Protein AF-A0A948I487-F1 (afdb_monomer)

Foldseek 3Di:
DVCVVPPQVVPPDQAAEDCDPVQAPAADPRRGGHYHHPLCCVVVVAAEDEDPDVVCVVVVVVVCVVSVNHHHYDYDPPD

Nearest PDB structures (foldseek):
  5t6b-assembly4_D  TM=7.538E-01  e=6.733E-02  Actinomadura kijaniata
  5t6b-assembly3_C  TM=7.531E-01  e=6.733E-02  Actinomadura kijaniata
  5t67-assembly1_B  TM=7.264E-01  e=1.240E-01  Actinomadura kijaniata
  5t6b-assembly2_B  TM=7.050E-01  e=1.420E-01  Actinomadura kijaniata
  7d73-assembly1_F  TM=5.554E-01  e=2.622E+00  Homo sapiens

pLDDT: mean 93.43, std 7.95, range [50.09, 98.19]

Solvent-accessible surface area (backbone atoms only — not comparable to full-atom values): 4977 Å² total; per-residue (Å²): 107,70,54,64,77,77,28,60,85,54,82,79,60,86,60,44,74,43,88,54,71,90,53,36,86,37,56,45,86,93,41,62,39,42,24,33,50,69,86,50,35,69,86,68,67,49,53,66,44,77,55,87,52,76,92,46,47,68,61,51,50,52,50,31,58,76,69,70,51,79,54,48,77,45,66,67,92,85,114

Structure (mmCIF, N/CA/C/O backbone):
data_AF-A0A948I487-F1
#
_entry.id   AF-A0A948I487-F1
#
loop_
_atom_site.group_PDB
_atom_site.id
_atom_site.type_symbol
_atom_site.label_atom_id
_atom_site.label_alt_id
_atom_site.label_comp_id
_atom_site.label_asym_id
_atom_site.label_entity_id
_atom_site.label_seq_id
_atom_site.pdbx_PDB_ins_code
_atom_site.Cartn_x
_atom_site.Cartn_y
_atom_site.Cartn_z
_atom_site.occupancy
_atom_site.B_iso_or_equiv
_atom_site.auth_seq_id
_atom_site.auth_comp_id
_atom_site.auth_asym_id
_atom_site.auth_atom_id
_atom_site.pdbx_PDB_model_num
ATOM 1 N N . THR A 1 1 ? 13.164 2.339 -4.051 1.00 74.31 1 THR A N 1
ATOM 2 C CA . THR A 1 1 ? 12.028 2.149 -3.118 1.00 74.31 1 THR A CA 1
ATOM 3 C C . THR A 1 1 ? 12.322 0.974 -2.206 1.00 74.31 1 THR A C 1
ATOM 5 O O . THR A 1 1 ? 13.098 0.132 -2.637 1.00 74.31 1 THR A O 1
ATOM 8 N N . LEU A 1 2 ? 11.735 0.892 -1.000 1.00 87.25 2 LEU A N 1
ATOM 9 C CA . LEU A 1 2 ? 11.931 -0.215 -0.039 1.00 87.25 2 LEU A CA 1
ATOM 10 C C . LEU A 1 2 ? 11.877 -1.601 -0.705 1.00 87.25 2 LEU A C 1
ATOM 12 O O . LEU A 1 2 ? 12.783 -2.400 -0.515 1.00 87.25 2 LEU A O 1
ATOM 16 N N . ALA A 1 3 ? 10.882 -1.835 -1.565 1.00 90.81 3 ALA A N 1
ATOM 17 C CA . ALA A 1 3 ? 10.727 -3.089 -2.303 1.00 90.81 3 ALA A CA 1
ATOM 18 C C . ALA A 1 3 ? 11.982 -3.506 -3.101 1.00 90.81 3 ALA A C 1
ATOM 20 O O . ALA A 1 3 ? 12.324 -4.678 -3.132 1.00 90.81 3 ALA A O 1
ATOM 21 N N . ASN A 1 4 ? 12.732 -2.554 -3.674 1.00 91.25 4 ASN A N 1
ATOM 22 C CA . ASN A 1 4 ? 13.972 -2.862 -4.402 1.00 91.25 4 ASN A CA 1
ATOM 23 C C . ASN A 1 4 ? 15.107 -3.339 -3.485 1.00 91.25 4 ASN A C 1
ATOM 25 O O . ASN A 1 4 ? 16.060 -3.926 -3.981 1.00 91.25 4 ASN A O 1
ATOM 29 N N . LEU A 1 5 ? 15.037 -3.041 -2.185 1.00 92.56 5 LEU A N 1
ATOM 30 C CA . LEU A 1 5 ? 16.049 -3.435 -1.206 1.00 92.56 5 LEU A CA 1
ATOM 31 C C . LEU A 1 5 ? 15.726 -4.779 -0.551 1.00 92.56 5 LEU A C 1
ATOM 33 O O . LEU A 1 5 ? 16.651 -5.518 -0.236 1.00 92.56 5 LEU A O 1
ATOM 37 N N . ILE A 1 6 ? 14.441 -5.072 -0.319 1.00 93.12 6 ILE A N 1
ATOM 38 C CA . ILE A 1 6 ? 14.033 -6.195 0.543 1.00 93.12 6 ILE A CA 1
ATOM 39 C C . ILE A 1 6 ? 13.230 -7.283 -0.163 1.00 93.12 6 ILE A C 1
ATOM 41 O O . ILE A 1 6 ? 13.066 -8.354 0.406 1.00 93.12 6 ILE A O 1
ATOM 45 N N . ASP A 1 7 ? 12.714 -7.024 -1.364 1.00 95.25 7 ASP A N 1
ATOM 46 C CA . ASP A 1 7 ? 11.836 -7.965 -2.059 1.00 95.25 7 ASP A CA 1
ATOM 47 C C . ASP A 1 7 ? 12.104 -7.970 -3.566 1.00 95.25 7 ASP A C 1
ATOM 49 O O . ASP A 1 7 ? 11.225 -7.718 -4.387 1.00 95.25 7 ASP A O 1
ATOM 53 N N . TYR A 1 8 ?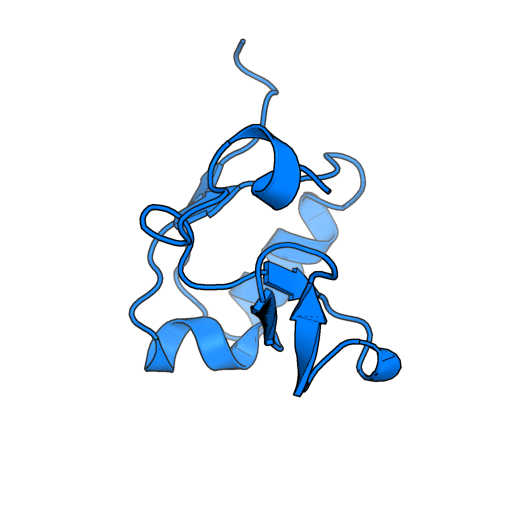 13.363 -8.197 -3.946 1.00 92.31 8 TYR A N 1
ATOM 54 C CA . TYR A 1 8 ? 13.758 -8.173 -5.355 1.00 92.31 8 TYR A CA 1
ATOM 55 C C . TYR A 1 8 ? 12.974 -9.189 -6.202 1.00 92.31 8 TYR A C 1
ATOM 57 O O . TYR A 1 8 ? 12.530 -8.862 -7.303 1.00 92.31 8 TYR A O 1
ATOM 65 N N . ASP A 1 9 ? 12.743 -10.380 -5.645 1.00 92.50 9 ASP A N 1
ATOM 66 C CA . ASP A 1 9 ? 12.030 -11.481 -6.298 1.00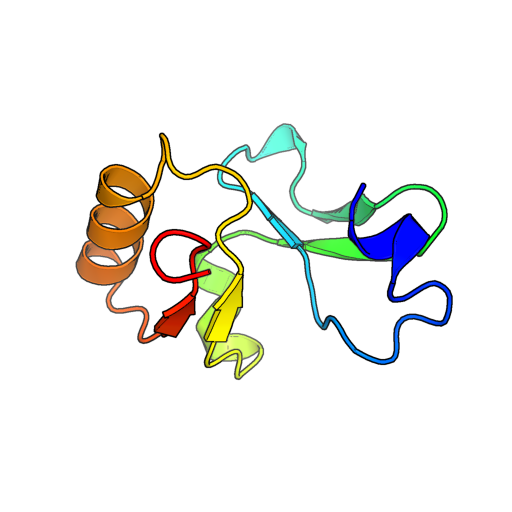 92.50 9 ASP A CA 1
ATOM 67 C C . ASP A 1 9 ? 10.497 -11.371 -6.192 1.00 92.50 9 ASP A C 1
ATOM 69 O O . ASP A 1 9 ? 9.789 -12.234 -6.716 1.00 92.50 9 ASP A O 1
ATOM 73 N N . ARG A 1 10 ? 9.969 -10.312 -5.551 1.00 92.00 10 ARG A N 1
ATOM 74 C CA . ARG A 1 10 ? 8.526 -10.049 -5.390 1.00 92.00 10 ARG A CA 1
ATOM 75 C C . ARG A 1 10 ? 7.785 -11.225 -4.729 1.00 92.00 10 ARG A C 1
ATOM 77 O O . ARG A 1 10 ? 6.748 -11.691 -5.205 1.00 92.00 10 ARG A O 1
ATOM 84 N N . ALA A 1 11 ? 8.344 -11.735 -3.639 1.00 93.94 11 ALA A N 1
ATOM 85 C CA . ALA A 1 11 ? 7.810 -12.860 -2.880 1.00 93.94 11 ALA A CA 1
ATOM 86 C C . ALA A 1 11 ? 7.165 -12.442 -1.546 1.00 93.94 11 ALA A C 1
ATOM 88 O O . ALA A 1 11 ? 6.471 -13.255 -0.934 1.00 93.94 11 ALA A O 1
ATOM 89 N N . LEU A 1 12 ? 7.389 -11.207 -1.082 1.00 94.75 12 LEU A N 1
ATOM 90 C CA . LEU A 1 12 ? 7.000 -10.751 0.257 1.00 94.75 12 LEU A CA 1
ATOM 91 C C . LEU A 1 12 ? 5.891 -9.691 0.238 1.00 94.75 12 LEU A C 1
ATOM 93 O O . LE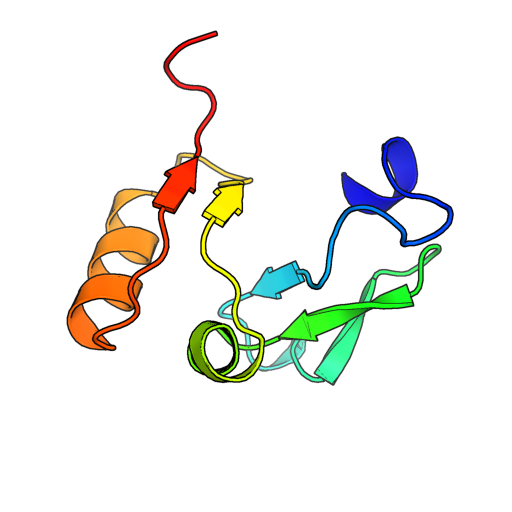U A 1 12 ? 5.048 -9.668 1.133 1.00 94.75 12 LEU A O 1
ATOM 97 N N . ILE A 1 13 ? 5.890 -8.802 -0.754 1.00 95.81 13 ILE A N 1
ATOM 98 C CA . ILE A 1 13 ? 5.006 -7.639 -0.839 1.00 95.81 13 ILE A CA 1
ATOM 99 C C . ILE A 1 13 ? 4.008 -7.851 -1.983 1.00 95.81 13 ILE A C 1
ATOM 101 O O . ILE A 1 13 ? 4.384 -7.940 -3.150 1.00 95.81 13 ILE A O 1
ATOM 105 N N . ASP A 1 14 ? 2.707 -7.869 -1.677 1.00 97.19 14 ASP A N 1
ATOM 106 C CA . ASP A 1 14 ? 1.666 -7.986 -2.715 1.00 97.19 14 ASP A CA 1
ATOM 107 C C . ASP A 1 14 ? 1.616 -6.745 -3.624 1.00 97.19 14 ASP A C 1
ATOM 109 O O . ASP A 1 14 ? 1.576 -6.843 -4.855 1.00 97.19 14 ASP A O 1
ATOM 113 N N . CYS A 1 15 ? 1.612 -5.558 -3.013 1.00 97.19 15 CYS A N 1
ATOM 114 C CA . CYS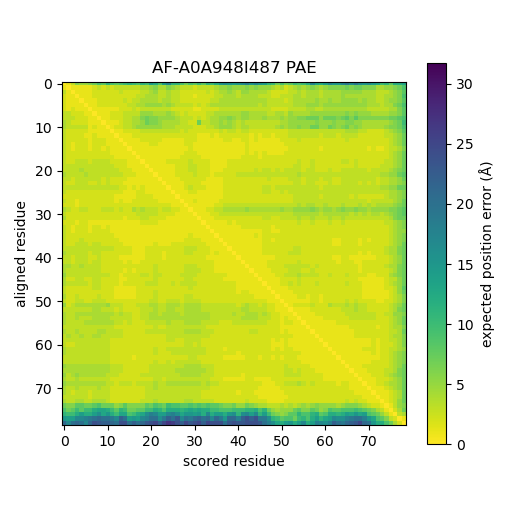 A 1 15 ? 1.449 -4.289 -3.709 1.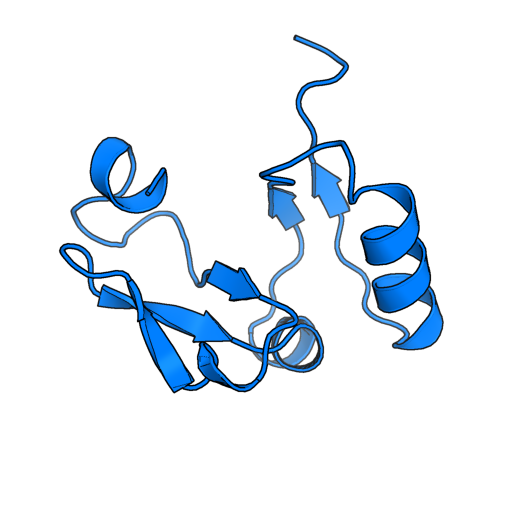00 97.19 15 CYS A CA 1
ATOM 115 C C . CYS A 1 15 ? 1.998 -3.099 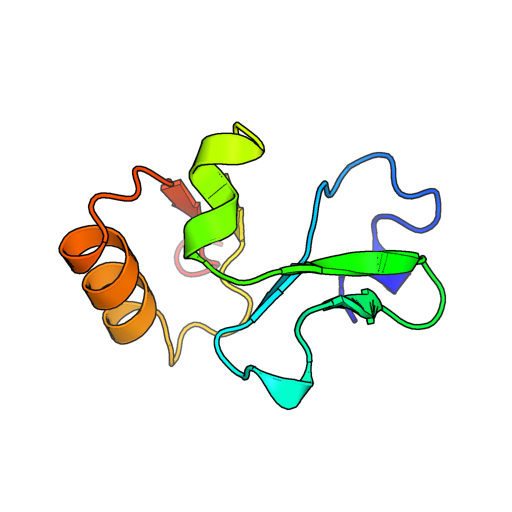-2.913 1.00 97.19 15 CYS A C 1
ATOM 117 O O . CYS A 1 15 ? 2.231 -3.168 -1.707 1.00 97.19 15 CYS A O 1
ATOM 119 N N . VAL A 1 16 ? 2.182 -1.980 -3.613 1.00 97.06 16 VAL A N 1
ATOM 120 C CA . VAL A 1 16 ? 2.408 -0.661 -3.017 1.00 97.06 16 VAL A CA 1
ATOM 121 C C . VAL A 1 16 ? 1.117 0.139 -3.130 1.00 97.06 16 VAL A C 1
ATOM 123 O O . VAL A 1 16 ? 0.540 0.234 -4.209 1.00 97.06 16 VAL A O 1
ATOM 126 N N . VAL A 1 17 ? 0.665 0.736 -2.035 1.00 96.88 17 VAL A N 1
ATOM 127 C CA . VAL A 1 17 ? -0.539 1.576 -2.021 1.00 96.88 17 VAL A CA 1
ATOM 128 C C . VAL A 1 17 ? -0.130 3.038 -2.117 1.00 96.88 17 VAL A C 1
ATOM 130 O O . VAL A 1 17 ? 0.767 3.474 -1.397 1.00 96.88 17 VAL A O 1
ATOM 133 N N . ASP A 1 18 ? -0.774 3.802 -2.996 1.00 95.81 18 ASP A N 1
ATOM 134 C CA . ASP A 1 18 ? -0.556 5.246 -3.103 1.00 95.81 18 ASP A CA 1
ATOM 135 C C . ASP A 1 18 ? -1.874 5.957 -3.444 1.00 95.81 18 ASP A C 1
ATOM 137 O O . ASP A 1 18 ? -2.616 5.539 -4.339 1.00 95.81 18 ASP A O 1
ATOM 141 N N . VAL A 1 19 ? -2.171 7.043 -2.727 1.00 94.81 19 VAL A N 1
ATOM 142 C CA . VAL A 1 19 ? -3.385 7.847 -2.937 1.00 94.81 19 VAL A CA 1
ATOM 143 C C . VAL A 1 19 ? -3.333 8.657 -4.232 1.00 94.81 19 VAL A C 1
ATOM 145 O O . VAL A 1 19 ? -4.379 9.041 -4.742 1.00 94.81 19 VAL A O 1
ATOM 148 N N . ASN A 1 20 ? -2.144 8.899 -4.799 1.00 95.19 20 ASN A N 1
ATOM 149 C CA . ASN A 1 20 ? -1.985 9.637 -6.047 1.00 95.19 20 ASN A CA 1
ATOM 150 C C . ASN A 1 20 ? -2.487 8.805 -7.246 1.00 95.19 20 ASN A C 1
ATOM 152 O O . ASN A 1 20 ? -1.803 7.854 -7.652 1.00 95.19 20 ASN A O 1
ATOM 156 N N . PRO A 1 21 ? -3.590 9.210 -7.910 1.00 96.06 21 PRO A N 1
ATOM 157 C CA . PRO A 1 21 ? -4.141 8.475 -9.049 1.00 96.06 21 PRO A CA 1
ATOM 158 C C . PRO A 1 21 ? -3.155 8.336 -10.213 1.00 96.06 21 PRO A C 1
ATOM 160 O O . PRO A 1 21 ? -3.176 7.350 -10.940 1.00 96.06 21 PRO A O 1
ATOM 163 N N . GLY A 1 22 ? -2.228 9.288 -10.369 1.00 97.81 22 GLY A N 1
ATOM 164 C CA . GLY A 1 22 ? -1.223 9.265 -11.432 1.00 97.81 22 GLY A CA 1
ATOM 165 C C . GLY A 1 22 ? -0.203 8.130 -11.308 1.00 97.81 22 GLY A C 1
ATOM 166 O O . GLY A 1 22 ? 0.435 7.781 -12.305 1.00 97.81 22 GLY A O 1
ATOM 167 N N . LYS A 1 23 ? -0.040 7.548 -10.112 1.00 95.75 23 LYS A N 1
ATOM 168 C CA . LYS A 1 23 ? 0.842 6.395 -9.874 1.00 95.75 23 LYS A CA 1
ATOM 169 C C . LYS A 1 23 ? 0.114 5.054 -9.964 1.00 95.75 23 LYS A C 1
ATOM 171 O O . LYS A 1 23 ? 0.768 4.043 -10.206 1.00 95.75 23 LYS A O 1
ATOM 176 N N . GLN A 1 24 ? -1.200 5.036 -9.769 1.00 98.06 24 GLN A N 1
ATOM 177 C CA . GLN A 1 24 ? -2.006 3.817 -9.756 1.00 98.06 24 GLN A CA 1
ATOM 178 C C . GLN A 1 24 ? -2.036 3.152 -11.138 1.00 98.06 24 GLN A C 1
ATOM 180 O O . GLN A 1 24 ? -1.901 3.811 -12.170 1.00 98.06 24 GLN A O 1
ATOM 185 N N . GLY A 1 25 ? -2.146 1.821 -11.161 1.00 97.12 25 GLY A N 1
ATOM 186 C CA . GLY A 1 25 ? -2.086 1.031 -12.399 1.00 97.12 25 GLY A CA 1
ATOM 187 C C . GLY A 1 25 ? -0.687 0.954 -13.024 1.00 97.12 25 GLY A C 1
ATOM 188 O O . GLY A 1 25 ? -0.508 0.313 -14.058 1.00 97.12 25 GLY A O 1
ATOM 189 N N . ARG A 1 26 ? 0.316 1.583 -12.398 1.00 97.69 26 ARG A N 1
ATOM 190 C CA . ARG A 1 26 ? 1.732 1.444 -12.746 1.00 97.69 26 ARG A CA 1
ATOM 191 C C . ARG A 1 26 ? 2.412 0.450 -11.810 1.00 97.69 26 ARG A C 1
ATOM 193 O O . ARG A 1 26 ? 1.799 -0.117 -10.909 1.00 97.69 26 ARG A O 1
ATOM 200 N N . TYR A 1 27 ? 3.708 0.268 -12.023 1.00 97.44 27 TYR A N 1
ATOM 201 C CA . TYR A 1 27 ? 4.532 -0.661 -11.268 1.00 97.44 27 TYR A CA 1
ATOM 202 C C . TYR A 1 27 ? 5.772 0.035 -10.715 1.00 97.44 27 TYR A C 1
ATOM 204 O O . TYR A 1 27 ? 6.274 0.998 -11.300 1.00 97.44 27 TYR A O 1
ATOM 212 N N . ILE A 1 28 ? 6.283 -0.471 -9.594 1.00 96.12 28 ILE A N 1
ATOM 213 C CA . ILE A 1 28 ? 7.559 -0.034 -9.034 1.00 96.12 28 ILE A CA 1
ATOM 214 C C . ILE A 1 28 ? 8.686 -0.373 -10.021 1.00 96.12 28 ILE A C 1
ATOM 216 O O . ILE A 1 28 ? 8.827 -1.538 -10.407 1.00 96.12 28 ILE A O 1
ATOM 220 N N . PRO A 1 29 ? 9.516 0.607 -10.421 1.00 94.31 29 PRO A N 1
ATOM 221 C CA . PRO A 1 29 ? 10.643 0.348 -11.306 1.00 94.31 29 PRO A CA 1
ATOM 222 C C . PRO A 1 29 ? 11.681 -0.545 -10.616 1.00 94.31 29 PRO A C 1
ATOM 224 O O . PRO A 1 29 ? 12.066 -0.302 -9.468 1.00 94.31 29 PRO A O 1
ATOM 227 N N . GLY A 1 30 ? 12.148 -1.561 -11.342 1.00 94.06 30 GLY A N 1
ATOM 228 C CA . GLY A 1 30 ? 13.098 -2.568 -10.865 1.00 94.06 30 GLY A CA 1
ATOM 229 C C . GLY A 1 30 ? 12.418 -3.884 -10.498 1.00 94.06 30 GLY A C 1
ATOM 230 O O . GLY A 1 30 ? 12.730 -4.902 -11.096 1.00 94.06 30 GLY A O 1
ATOM 231 N N . THR A 1 31 ? 11.459 -3.852 -9.571 1.00 95.25 31 THR A N 1
ATOM 232 C CA . THR A 1 31 ? 10.854 -5.071 -8.994 1.00 95.25 31 THR A CA 1
ATOM 233 C C . THR A 1 31 ? 9.451 -5.398 -9.498 1.00 95.25 31 THR A C 1
ATOM 235 O O . THR A 1 31 ? 8.945 -6.492 -9.271 1.00 95.25 31 THR A O 1
ATOM 238 N N . GLY A 1 32 ? 8.780 -4.469 -10.183 1.00 96.06 32 GLY A N 1
ATOM 239 C CA . GLY A 1 32 ? 7.490 -4.758 -10.813 1.00 96.06 32 GLY A CA 1
ATOM 240 C C . GLY A 1 32 ? 6.333 -4.979 -9.830 1.00 96.06 32 GLY A C 1
ATOM 241 O O . GLY A 1 32 ? 5.336 -5.597 -10.200 1.00 96.06 32 GLY A O 1
ATOM 242 N N . HIS A 1 33 ? 6.435 -4.488 -8.592 1.00 97.69 33 HIS A N 1
ATOM 243 C CA . HIS A 1 33 ? 5.310 -4.479 -7.653 1.00 97.69 33 HIS A CA 1
ATOM 244 C C . HIS A 1 33 ? 4.208 -3.547 -8.165 1.00 97.69 33 HIS A C 1
ATOM 246 O O . HIS A 1 33 ? 4.521 -2.414 -8.544 1.00 97.69 33 HIS A O 1
ATOM 252 N N . PRO A 1 34 ? 2.935 -3.971 -8.187 1.00 97.62 34 PRO A N 1
ATOM 253 C CA . PRO A 1 34 ? 1.844 -3.113 -8.630 1.00 97.62 34 PRO A CA 1
ATOM 254 C C . PRO A 1 34 ? 1.624 -1.959 -7.649 1.00 97.62 34 PRO A C 1
ATOM 256 O O . PRO A 1 34 ? 1.667 -2.155 -6.434 1.00 97.62 34 PRO A O 1
ATOM 259 N N . ILE A 1 35 ? 1.352 -0.768 -8.184 1.00 98.12 35 ILE A N 1
ATOM 260 C CA . ILE A 1 35 ? 0.912 0.393 -7.410 1.00 98.12 35 ILE A CA 1
ATOM 261 C C . ILE A 1 35 ? -0.612 0.490 -7.509 1.00 98.12 35 ILE A C 1
ATOM 263 O O . ILE A 1 35 ? -1.165 0.584 -8.610 1.00 98.12 35 ILE A O 1
ATOM 267 N N . VAL A 1 36 ? -1.294 0.456 -6.368 1.00 98.19 36 VAL A N 1
ATOM 268 C CA . VAL A 1 36 ? -2.753 0.311 -6.280 1.00 98.19 36 VAL A CA 1
ATOM 269 C C . VAL A 1 36 ? -3.389 1.422 -5.452 1.00 98.19 36 VAL A C 1
ATOM 271 O O . VAL A 1 36 ? -2.726 2.070 -4.641 1.00 98.19 36 VAL A O 1
ATOM 274 N N . ALA A 1 37 ? -4.687 1.637 -5.664 1.00 97.69 37 ALA A N 1
ATOM 275 C CA . ALA A 1 37 ? -5.494 2.500 -4.810 1.00 97.69 37 ALA A CA 1
ATOM 276 C C . ALA A 1 37 ? -5.784 1.811 -3.460 1.00 97.69 37 ALA A C 1
ATOM 278 O O . ALA A 1 37 ? -5.856 0.577 -3.427 1.00 97.69 37 ALA A O 1
ATOM 279 N N . PRO A 1 38 ? -6.021 2.571 -2.373 1.00 97.06 38 PRO A N 1
ATOM 280 C CA . PRO A 1 38 ? -6.418 2.005 -1.080 1.00 97.06 38 PRO A CA 1
ATOM 281 C C . PRO A 1 38 ? -7.629 1.066 -1.177 1.00 97.06 38 PRO A C 1
ATOM 283 O O . PRO A 1 38 ? -7.601 -0.032 -0.631 1.00 97.06 38 PRO A O 1
ATOM 286 N N . ASP A 1 39 ? -8.630 1.419 -1.984 1.00 96.69 39 ASP A N 1
ATOM 287 C CA . ASP A 1 39 ? -9.869 0.641 -2.159 1.00 96.69 39 ASP A CA 1
ATOM 288 C C . ASP A 1 39 ? -9.651 -0.758 -2.757 1.00 96.69 39 ASP A C 1
ATOM 290 O O . ASP A 1 39 ? -10.526 -1.618 -2.703 1.00 96.69 39 ASP A O 1
ATOM 294 N N . SER A 1 40 ? -8.472 -1.020 -3.327 1.00 97.06 40 SER A N 1
ATOM 295 C CA . SER A 1 40 ? -8.110 -2.346 -3.836 1.00 97.06 40 SER A CA 1
ATOM 296 C C . SER A 1 40 ? -7.637 -3.311 -2.744 1.00 97.06 40 SER A C 1
ATOM 298 O O . SER A 1 40 ? -7.540 -4.509 -3.010 1.00 97.06 40 SER A O 1
ATOM 300 N N . LEU A 1 41 ? -7.331 -2.824 -1.536 1.00 97.31 41 LEU A N 1
ATOM 301 C CA . LEU A 1 41 ? -6.790 -3.636 -0.443 1.00 97.31 41 LEU A CA 1
ATOM 302 C C . LEU A 1 41 ? -7.713 -4.800 -0.027 1.00 97.31 41 LEU A C 1
ATOM 304 O O . LEU A 1 41 ? -7.209 -5.925 0.054 1.00 97.31 41 LEU A O 1
ATOM 308 N N . PRO A 1 42 ? -9.042 -4.614 0.148 1.00 96.88 42 PRO A N 1
ATOM 309 C CA . PRO A 1 42 ? -9.932 -5.712 0.531 1.00 96.88 42 PRO A CA 1
ATOM 310 C C . PRO A 1 42 ? -10.006 -6.819 -0.523 1.00 96.88 42 PRO A C 1
ATOM 312 O O . PRO A 1 42 ? -9.907 -7.998 -0.194 1.00 96.88 42 PRO A O 1
ATOM 315 N N . ALA A 1 43 ? -10.116 -6.451 -1.805 1.00 97.00 43 ALA A N 1
ATOM 316 C CA . ALA A 1 43 ? -10.188 -7.413 -2.907 1.00 97.00 43 ALA A CA 1
ATOM 317 C C . ALA A 1 43 ? -8.899 -8.242 -3.056 1.00 97.00 43 ALA A C 1
ATOM 319 O O . ALA A 1 43 ? -8.932 -9.357 -3.572 1.00 97.00 43 ALA A O 1
ATOM 320 N N . ARG A 1 44 ? -7.769 -7.703 -2.586 1.00 96.31 44 ARG A N 1
ATOM 321 C CA . ARG A 1 44 ? -6.465 -8.378 -2.541 1.00 96.31 44 ARG A CA 1
ATOM 322 C C . ARG A 1 44 ? -6.251 -9.208 -1.277 1.00 96.31 44 ARG A C 1
ATOM 324 O O . ARG A 1 44 ? -5.246 -9.900 -1.178 1.00 96.31 44 ARG A O 1
ATOM 331 N N . GLY A 1 45 ? -7.162 -9.139 -0.304 1.00 96.75 45 GLY A N 1
ATOM 332 C CA . GLY A 1 45 ? -7.013 -9.822 0.982 1.00 96.75 45 GLY A CA 1
ATOM 333 C C . GLY A 1 45 ? -5.860 -9.285 1.835 1.00 96.75 45 GLY A C 1
ATOM 334 O O . GLY A 1 45 ? -5.365 -9.994 2.712 1.00 96.75 45 GLY A O 1
ATOM 335 N N . VAL A 1 46 ? -5.409 -8.051 1.587 1.00 97.56 46 VAL A N 1
ATOM 336 C CA . VAL A 1 46 ? -4.347 -7.420 2.379 1.00 97.56 46 VAL A CA 1
ATOM 337 C C . VAL A 1 46 ? -4.895 -7.101 3.764 1.00 97.56 46 VAL A C 1
ATOM 339 O O . VAL A 1 46 ? -5.933 -6.46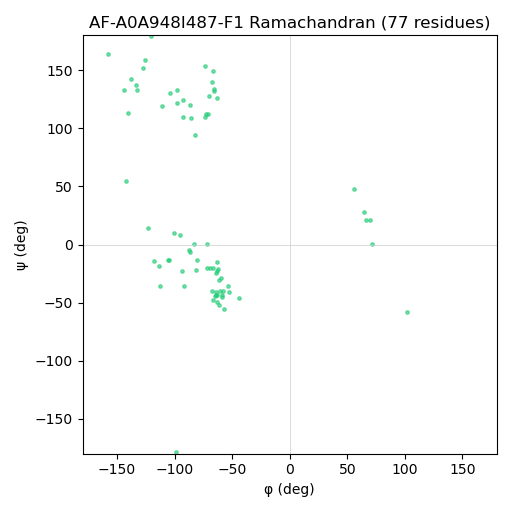0 3.889 1.00 97.56 46 VAL A O 1
ATOM 342 N N . ARG A 1 47 ? -4.185 -7.545 4.805 1.00 97.00 47 ARG A N 1
ATOM 343 C CA . ARG A 1 47 ? -4.588 -7.335 6.207 1.00 97.00 47 ARG A CA 1
ATOM 344 C C . ARG A 1 47 ? -3.657 -6.418 6.986 1.00 97.00 47 ARG A C 1
ATOM 346 O O . ARG A 1 47 ? -4.065 -5.905 8.020 1.00 97.00 47 ARG A O 1
ATOM 353 N N . SER A 1 48 ? -2.439 -6.211 6.496 1.00 96.62 48 SER A N 1
ATOM 354 C CA . SER A 1 48 ? -1.436 -5.364 7.137 1.00 96.62 48 SER A CA 1
ATOM 355 C C . SER A 1 48 ? -0.722 -4.531 6.075 1.00 96.62 48 SER A C 1
ATOM 357 O O . SER A 1 48 ? -0.466 -5.017 4.972 1.00 96.62 48 SER A O 1
ATOM 359 N N . ALA A 1 49 ? -0.401 -3.283 6.402 1.00 96.00 49 ALA A N 1
ATOM 360 C CA . ALA A 1 49 ? 0.322 -2.361 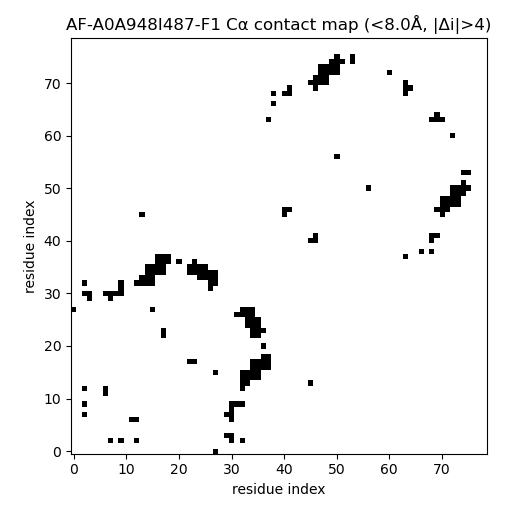5.536 1.00 96.00 49 ALA A CA 1
ATOM 361 C C . ALA A 1 49 ? 1.435 -1.666 6.320 1.00 96.00 49 ALA A C 1
ATOM 363 O O . ALA A 1 49 ? 1.229 -1.228 7.448 1.00 96.00 49 ALA A O 1
ATOM 364 N N . ILE A 1 50 ? 2.612 -1.536 5.708 1.00 94.81 50 ILE A N 1
ATOM 365 C CA . ILE A 1 50 ? 3.743 -0.821 6.306 1.00 94.81 50 ILE A CA 1
ATOM 366 C C . ILE A 1 50 ? 3.624 0.661 5.956 1.00 94.81 50 ILE A C 1
ATOM 368 O O . ILE A 1 50 ? 3.656 1.044 4.782 1.00 94.81 50 ILE A O 1
ATOM 372 N N . LEU A 1 51 ? 3.528 1.510 6.974 1.00 93.88 51 LEU A N 1
ATOM 373 C CA . LEU A 1 51 ? 3.530 2.953 6.820 1.00 93.88 51 LEU A CA 1
ATOM 374 C C . LEU A 1 51 ? 4.935 3.433 6.458 1.00 93.88 51 LEU A C 1
ATOM 376 O O . LEU A 1 51 ? 5.870 3.391 7.258 1.00 93.88 51 LEU A O 1
ATOM 380 N N . MET A 1 52 ? 5.079 3.926 5.229 1.00 91.38 52 MET A N 1
ATOM 381 C CA . MET A 1 52 ? 6.381 4.370 4.734 1.00 91.38 52 MET A CA 1
ATOM 382 C C . MET A 1 52 ? 6.782 5.769 5.174 1.00 91.38 52 MET A C 1
ATOM 384 O O . MET A 1 52 ? 7.968 6.090 5.177 1.00 91.38 52 MET A O 1
ATOM 388 N N . ASN A 1 53 ? 5.813 6.600 5.541 1.00 90.38 53 ASN A N 1
ATOM 389 C CA . ASN A 1 53 ? 6.073 7.942 6.022 1.00 90.38 53 ASN A CA 1
ATOM 390 C C . ASN A 1 53 ? 5.119 8.259 7.187 1.00 90.38 53 ASN A C 1
ATOM 392 O O . ASN A 1 53 ? 3.911 8.363 6.953 1.00 90.38 53 ASN A O 1
ATOM 396 N N . PRO A 1 54 ? 5.637 8.417 8.421 1.00 90.25 54 PRO A N 1
ATOM 397 C CA . PRO A 1 54 ? 4.817 8.626 9.613 1.00 90.25 54 PRO A CA 1
ATOM 398 C C . PRO A 1 54 ? 4.007 9.926 9.564 1.00 90.25 54 PRO A C 1
ATOM 400 O O . PRO A 1 54 ? 2.959 10.004 10.195 1.00 90.25 54 PRO A O 1
ATOM 403 N N . ASN A 1 55 ? 4.423 10.912 8.761 1.00 92.12 55 ASN A N 1
ATOM 404 C CA . ASN A 1 55 ? 3.693 12.174 8.615 1.00 92.12 55 ASN A CA 1
ATOM 405 C C . ASN A 1 55 ? 2.278 11.988 8.043 1.00 92.12 55 ASN A C 1
ATOM 407 O O . ASN A 1 55 ? 1.438 12.858 8.230 1.00 92.12 55 ASN A O 1
ATOM 411 N N . TYR A 1 56 ? 2.011 10.871 7.356 1.00 92.00 56 TYR A N 1
ATOM 412 C CA . TYR A 1 56 ? 0.704 10.566 6.764 1.00 92.00 56 TYR A CA 1
ATOM 413 C C . TYR A 1 56 ? -0.127 9.596 7.605 1.00 92.00 56 TYR A C 1
ATOM 415 O O . TYR A 1 56 ? -1.135 9.086 7.127 1.00 92.00 56 TYR A O 1
ATOM 423 N N . ARG A 1 57 ? 0.289 9.288 8.838 1.00 93.19 57 ARG A N 1
ATOM 424 C CA . ARG A 1 57 ? -0.382 8.280 9.666 1.00 93.19 57 ARG A CA 1
ATOM 425 C C . ARG A 1 57 ? -1.861 8.592 9.869 1.00 93.19 57 ARG A C 1
ATOM 427 O O . ARG A 1 57 ? -2.704 7.758 9.554 1.00 93.19 57 ARG A O 1
ATOM 434 N N . ASP A 1 58 ? -2.157 9.784 10.373 1.00 94.75 58 ASP A N 1
ATOM 435 C CA . ASP A 1 58 ? -3.518 10.156 10.761 1.00 94.75 58 ASP A CA 1
ATOM 436 C C . ASP A 1 58 ? -4.435 10.276 9.540 1.00 94.75 58 ASP A C 1
ATOM 438 O O . ASP A 1 58 ? -5.563 9.792 9.568 1.00 94.75 58 ASP A O 1
ATOM 442 N N . GLU A 1 59 ? -3.931 10.837 8.437 1.00 95.62 59 GLU A N 1
ATOM 443 C CA . GLU A 1 59 ? -4.668 10.916 7.172 1.00 95.62 59 GLU A CA 1
ATOM 444 C C . GLU A 1 59 ? -4.942 9.523 6.588 1.00 95.62 59 GLU A C 1
ATOM 446 O O . GLU A 1 59 ? -6.066 9.236 6.183 1.00 95.62 59 GLU A O 1
ATOM 451 N N . ASN A 1 60 ? -3.950 8.628 6.601 1.00 95.81 60 ASN A N 1
ATOM 452 C CA . ASN A 1 60 ? -4.127 7.259 6.122 1.00 95.81 60 ASN A CA 1
ATOM 453 C C . ASN A 1 60 ? -5.135 6.487 6.980 1.00 95.81 60 ASN A C 1
ATOM 455 O O . ASN A 1 60 ? -5.960 5.763 6.432 1.00 95.81 60 ASN A O 1
ATOM 459 N N . LEU A 1 61 ? -5.101 6.641 8.307 1.00 95.62 61 LEU A N 1
ATOM 460 C CA . LEU A 1 61 ? -6.082 6.013 9.197 1.00 95.62 61 LEU A CA 1
ATOM 461 C C . LEU A 1 61 ? -7.492 6.557 8.966 1.00 95.62 61 LEU A C 1
ATOM 463 O O . LEU A 1 61 ? -8.425 5.767 8.860 1.00 95.62 61 LEU A O 1
ATOM 467 N N . ALA A 1 62 ? -7.645 7.877 8.835 1.00 97.00 62 ALA A N 1
ATOM 468 C CA . ALA A 1 62 ? -8.932 8.492 8.525 1.00 97.00 62 ALA A CA 1
ATOM 469 C C . ALA A 1 62 ? -9.480 8.015 7.171 1.00 97.00 62 ALA A C 1
ATOM 471 O O . ALA A 1 62 ? -10.670 7.727 7.049 1.00 97.00 62 ALA A O 1
ATOM 472 N N . LEU A 1 63 ? -8.612 7.876 6.163 1.00 96.62 63 LEU A N 1
ATOM 473 C CA . LEU A 1 63 ? -8.980 7.332 4.860 1.00 96.62 63 LEU A CA 1
ATOM 474 C C . LEU A 1 63 ? -9.477 5.890 4.989 1.00 96.62 63 LEU A C 1
ATOM 476 O O . LEU A 1 63 ? -10.575 5.588 4.523 1.00 96.62 63 LEU A O 1
ATOM 480 N N . LEU A 1 64 ? -8.698 5.018 5.637 1.00 96.75 64 LEU A N 1
ATOM 481 C CA . LEU A 1 64 ? -9.049 3.608 5.828 1.00 96.75 64 LEU A CA 1
ATOM 482 C C . LEU A 1 64 ? -10.377 3.450 6.582 1.00 96.75 64 LEU A C 1
ATOM 484 O O . LEU A 1 64 ? -11.217 2.659 6.157 1.00 96.75 64 LEU A O 1
ATOM 488 N N . ASP A 1 65 ? -10.591 4.236 7.640 1.00 97.38 65 ASP A N 1
ATOM 489 C CA . ASP A 1 65 ? -11.834 4.244 8.418 1.00 97.38 65 ASP A CA 1
ATOM 490 C C . ASP A 1 65 ? -13.031 4.695 7.569 1.00 97.38 65 ASP A C 1
ATOM 492 O O . ASP A 1 65 ? -14.032 3.985 7.470 1.00 97.38 65 ASP A O 1
ATOM 496 N N . SER A 1 66 ? -12.896 5.817 6.852 1.00 97.12 66 SER A N 1
ATOM 497 C CA . SER A 1 66 ? -13.964 6.344 5.991 1.00 97.12 66 SER A CA 1
ATOM 498 C C . SER A 1 66 ? -14.358 5.392 4.855 1.00 97.12 66 SER A C 1
ATOM 500 O O . SER A 1 66 ? -15.517 5.365 4.441 1.00 97.12 66 SER A O 1
ATOM 502 N N . ALA A 1 67 ? -13.405 4.592 4.371 1.00 95.44 67 ALA A N 1
ATOM 503 C CA . ALA A 1 67 ? -13.611 3.594 3.330 1.00 95.44 67 ALA A CA 1
ATOM 504 C C . ALA A 1 67 ? -14.057 2.225 3.884 1.00 95.44 67 ALA A C 1
ATOM 506 O O . ALA A 1 67 ? -14.339 1.312 3.107 1.00 95.44 67 ALA A O 1
ATOM 507 N N . GLY A 1 68 ? -14.116 2.054 5.212 1.00 97.25 68 GLY A N 1
ATOM 508 C CA . GLY A 1 68 ? -14.437 0.776 5.851 1.00 97.25 68 GLY A CA 1
ATOM 509 C C . GLY A 1 68 ? -13.394 -0.319 5.588 1.00 97.25 68 GLY A C 1
ATOM 510 O O . GLY A 1 68 ? -13.731 -1.504 5.553 1.00 97.25 68 GLY A O 1
ATOM 511 N N . ILE A 1 69 ? -12.134 0.059 5.361 1.00 97.62 69 ILE A N 1
ATOM 512 C CA . ILE A 1 69 ? -11.045 -0.853 5.004 1.00 97.62 69 ILE A CA 1
ATOM 513 C C . ILE A 1 69 ? -10.312 -1.291 6.273 1.00 97.62 69 ILE A C 1
ATOM 515 O O . ILE A 1 69 ? -9.569 -0.529 6.888 1.00 97.62 69 ILE A O 1
ATOM 519 N N . ALA A 1 70 ? -10.482 -2.561 6.639 1.00 95.81 70 ALA A N 1
ATOM 520 C CA . ALA A 1 70 ? -9.811 -3.157 7.788 1.00 95.81 70 ALA A CA 1
ATOM 521 C C . ALA A 1 70 ? -8.384 -3.606 7.431 1.00 95.81 70 ALA A C 1
ATOM 523 O O . ALA A 1 70 ? -8.173 -4.722 6.954 1.00 95.81 70 ALA A O 1
ATOM 524 N N . VAL A 1 71 ? -7.404 -2.736 7.682 1.00 96.62 71 VAL A N 1
ATOM 525 C CA . VAL A 1 71 ? -5.970 -3.024 7.530 1.00 96.62 71 VAL A CA 1
ATOM 526 C C . VAL A 1 71 ? -5.213 -2.547 8.765 1.00 96.62 71 VAL A C 1
ATOM 528 O O . VAL A 1 71 ? -5.386 -1.422 9.225 1.00 96.62 71 VAL A O 1
ATOM 531 N N . GLU A 1 72 ? -4.342 -3.401 9.289 1.00 95.75 72 GLU A 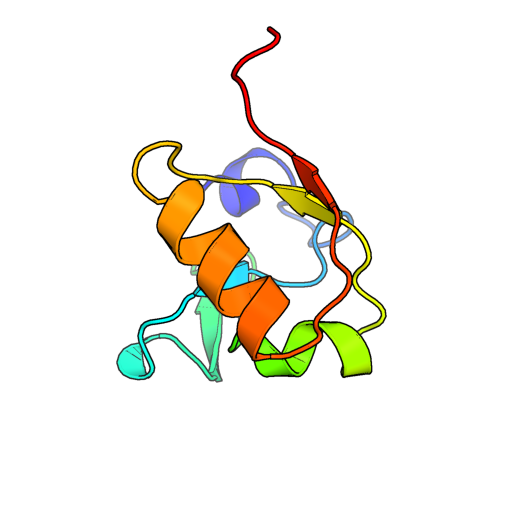N 1
ATOM 532 C CA . GLU A 1 72 ? -3.393 -3.050 10.337 1.00 95.75 72 GLU A CA 1
ATOM 533 C C . GLU A 1 72 ? -2.269 -2.190 9.748 1.00 95.75 72 GLU A C 1
ATOM 535 O O . GLU A 1 72 ? -1.439 -2.667 8.970 1.00 95.75 72 GLU A O 1
ATOM 540 N N . LEU A 1 73 ? -2.243 -0.909 10.110 1.00 94.38 73 LEU A N 1
ATOM 541 C CA . LEU A 1 73 ? -1.177 -0.003 9.703 1.00 94.38 73 LEU A CA 1
ATOM 542 C C . LEU A 1 73 ? 0.000 -0.113 10.682 1.00 94.38 73 LEU A C 1
ATOM 544 O O . LEU A 1 73 ? -0.085 0.338 11.823 1.00 94.38 73 LEU A O 1
ATOM 548 N N . ILE A 1 74 ? 1.094 -0.712 10.218 1.00 93.38 74 ILE A N 1
ATOM 549 C CA . ILE A 1 74 ? 2.328 -0.930 10.976 1.00 93.38 74 ILE A CA 1
ATOM 550 C C . ILE A 1 74 ? 3.272 0.241 10.705 1.00 93.38 74 ILE A C 1
ATOM 552 O O . ILE A 1 74 ? 3.605 0.510 9.552 1.00 93.38 74 ILE A O 1
ATOM 556 N N . ASP A 1 75 ? 3.731 0.929 11.745 1.00 87.06 75 ASP A N 1
ATOM 557 C CA . ASP A 1 75 ? 4.711 2.013 11.639 1.00 87.06 75 ASP A CA 1
ATOM 558 C C . ASP A 1 75 ? 5.980 1.720 12.460 1.00 87.06 75 ASP A C 1
ATOM 560 O O . ASP A 1 75 ? 6.117 0.666 13.081 1.00 87.06 75 ASP A O 1
ATOM 564 N N . TRP A 1 76 ? 6.941 2.644 12.417 1.00 78.62 76 TRP A N 1
ATOM 565 C CA . TRP A 1 76 ? 8.260 2.500 13.044 1.00 78.62 76 TRP A CA 1
ATOM 566 C C . TRP A 1 76 ? 8.341 3.132 14.440 1.00 78.62 76 TRP A C 1
ATOM 568 O O . TRP A 1 76 ? 9.430 3.237 14.989 1.00 78.62 76 TRP A O 1
ATOM 578 N N . SER A 1 77 ? 7.227 3.588 15.024 1.00 68.88 77 SER A N 1
ATOM 579 C CA . SER A 1 77 ? 7.237 4.347 16.288 1.00 68.88 77 SER A CA 1
ATOM 580 C C . SER A 1 77 ? 7.569 3.510 17.536 1.00 68.88 77 SER A C 1
ATOM 582 O O . SER A 1 77 ? 7.631 4.054 18.638 1.00 68.88 77 SER A O 1
ATOM 584 N N . GLY A 1 78 ? 7.815 2.206 17.369 1.00 58.41 78 GLY A N 1
ATOM 585 C CA . GLY A 1 78 ? 8.146 1.258 18.437 1.00 58.41 78 GLY A CA 1
ATOM 586 C C . GLY A 1 78 ? 9.470 0.499 18.270 1.00 58.41 78 GLY A C 1
ATOM 587 O O . GLY A 1 78 ? 9.653 -0.502 18.962 1.00 58.41 78 GLY A O 1
ATOM 588 N N . VAL A 1 79 ? 10.361 0.935 17.369 1.00 50.09 79 VAL A N 1
ATOM 589 C CA . VAL A 1 79 ? 11.735 0.406 17.202 1.00 50.09 79 VAL A CA 1
ATOM 590 C C . VAL A 1 79 ? 12.789 1.484 17.394 1.00 50.09 79 VAL A C 1
ATOM 592 O O . VAL A 1 79 ? 12.547 2.635 16.970 1.00 50.09 79 VAL A O 1
#

Radius of gyration: 12.47 Å; Cα contacts (8 Å, |Δi|>4): 98; chains: 1; bounding box: 30×25×31 Å

Mean predicted aligned error: 3.17 Å

Secondary structure (DSSP, 8-state):
-HHHHH-TTSSS---EE-S-TTTTT-B-TTT-PBEE-GGGTTTTT--EEE-S-GGGHHHHHHHHHHTT---EEE-STT-

Sequence (79 aa):
TLANLIDYDRALIDCVVDVNPGKQGRYIPGTGHPIVAPDSLPARGVRSAILMNPNYRDENLALLDSAGIAVELIDWSGV